Protein AF-A0A3C0EH44-F1 (afdb_monomer_lite)

pLDDT: mean 91.85, std 11.74, range [43.59, 98.56]

Structure (mmCIF, N/CA/C/O backbone):
data_AF-A0A3C0EH44-F1
#
_entry.id   AF-A0A3C0EH44-F1
#
loop_
_atom_site.group_PDB
_atom_site.id
_atom_site.type_symbol
_atom_site.label_atom_id
_atom_site.label_alt_id
_atom_site.label_comp_id
_atom_site.label_asym_id
_atom_site.label_entity_id
_atom_site.label_seq_id
_atom_site.pdbx_PDB_ins_code
_atom_site.Cartn_x
_atom_site.Cartn_y
_atom_site.Cartn_z
_atom_site.occupancy
_atom_site.B_iso_or_equiv
_atom_si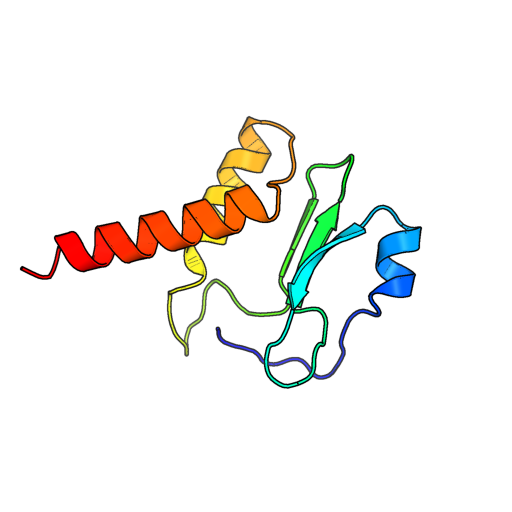te.auth_seq_id
_atom_site.auth_comp_id
_atom_site.auth_asym_id
_atom_site.auth_atom_id
_atom_site.pdbx_PDB_model_num
ATOM 1 N N . THR A 1 1 ? 10.037 4.798 -6.995 1.00 86.94 1 THR A N 1
ATOM 2 C CA . THR A 1 1 ? 10.241 3.699 -6.025 1.00 86.94 1 THR A CA 1
ATOM 3 C C . THR A 1 1 ? 11.517 2.944 -6.366 1.00 86.94 1 THR A C 1
ATOM 5 O O . THR A 1 1 ? 12.080 3.169 -7.433 1.00 86.94 1 THR A O 1
ATOM 8 N N . SER A 1 2 ? 11.984 2.076 -5.470 1.00 91.50 2 SER A N 1
ATOM 9 C CA . SER A 1 2 ? 13.079 1.115 -5.686 1.00 91.50 2 SER A CA 1
ATOM 10 C C . SER A 1 2 ? 12.549 -0.297 -5.429 1.00 91.50 2 SER A C 1
ATOM 12 O O . SER A 1 2 ? 11.971 -0.541 -4.372 1.00 91.50 2 SER A O 1
ATOM 14 N N . GLN A 1 3 ? 12.703 -1.211 -6.389 1.00 95.44 3 GLN A N 1
ATOM 15 C CA . GLN A 1 3 ? 12.106 -2.553 -6.365 1.00 95.44 3 GLN A CA 1
ATOM 16 C C . GLN A 1 3 ? 13.147 -3.622 -6.704 1.00 95.44 3 GLN A C 1
ATOM 18 O O . GLN A 1 3 ? 13.993 -3.409 -7.571 1.00 95.44 3 GLN A O 1
ATOM 23 N N . ASN A 1 4 ? 13.073 -4.770 -6.027 1.00 94.75 4 ASN A N 1
ATOM 24 C CA . ASN A 1 4 ? 13.904 -5.942 -6.303 1.00 94.75 4 ASN A CA 1
ATOM 25 C C . ASN A 1 4 ? 13.203 -7.226 -5.818 1.00 94.75 4 ASN A C 1
ATOM 27 O O . ASN A 1 4 ? 13.639 -7.870 -4.866 1.00 94.75 4 ASN A O 1
ATOM 31 N N . HIS A 1 5 ? 12.072 -7.570 -6.437 1.00 95.25 5 HIS A N 1
ATOM 32 C CA . HIS A 1 5 ? 11.301 -8.779 -6.130 1.00 95.25 5 HIS A CA 1
ATOM 33 C C . HIS A 1 5 ? 10.900 -9.508 -7.423 1.00 95.25 5 HIS A C 1
ATOM 35 O O . HIS A 1 5 ? 10.758 -8.889 -8.473 1.00 95.25 5 HIS A O 1
ATOM 41 N N . GLY A 1 6 ? 10.746 -10.836 -7.343 1.00 96.31 6 GLY A N 1
ATOM 42 C CA . GLY A 1 6 ? 10.361 -11.702 -8.474 1.00 96.31 6 GLY A CA 1
ATOM 43 C C . GLY A 1 6 ? 9.005 -12.398 -8.311 1.00 96.31 6 GLY A C 1
ATOM 44 O O . GLY A 1 6 ? 8.586 -13.145 -9.190 1.00 96.31 6 GLY A O 1
ATOM 45 N N . PHE A 1 7 ? 8.328 -12.163 -7.187 1.00 97.25 7 PHE A N 1
ATOM 46 C CA . PHE A 1 7 ? 6.975 -12.638 -6.899 1.00 97.25 7 PHE A CA 1
ATOM 47 C C . PHE A 1 7 ? 6.090 -11.434 -6.579 1.00 97.25 7 PHE A C 1
ATOM 49 O O . PHE A 1 7 ? 6.592 -10.425 -6.084 1.00 97.25 7 PHE A O 1
ATOM 56 N N . ALA A 1 8 ? 4.791 -11.550 -6.843 1.00 97.81 8 ALA A N 1
ATOM 57 C CA . ALA A 1 8 ? 3.797 -10.529 -6.534 1.00 97.81 8 ALA A CA 1
ATOM 58 C C . ALA A 1 8 ? 2.578 -11.170 -5.863 1.00 97.81 8 ALA A C 1
ATOM 60 O O . ALA A 1 8 ? 2.277 -12.346 -6.082 1.00 97.81 8 ALA A O 1
ATOM 61 N N . VAL A 1 9 ? 1.883 -10.392 -5.037 1.00 97.88 9 VAL A N 1
ATOM 62 C CA . VAL A 1 9 ? 0.652 -10.823 -4.367 1.00 97.88 9 VAL A CA 1
ATOM 63 C C . VAL A 1 9 ? -0.524 -10.754 -5.340 1.00 97.88 9 VAL A C 1
ATOM 65 O O . VAL A 1 9 ? -0.726 -9.745 -6.015 1.00 97.88 9 VAL A O 1
ATOM 68 N N . ASP A 1 10 ? -1.334 -11.813 -5.371 1.00 98.19 10 ASP A N 1
ATOM 69 C CA . ASP A 1 10 ? -2.588 -11.835 -6.122 1.00 98.19 10 ASP A CA 1
ATOM 70 C C . ASP A 1 10 ? -3.672 -10.999 -5.417 1.00 98.19 10 ASP A C 1
ATOM 72 O O . ASP A 1 10 ? -4.025 -11.254 -4.260 1.00 98.19 10 ASP A O 1
ATOM 76 N N . ILE A 1 11 ? -4.227 -10.012 -6.123 1.00 97.94 11 ILE A N 1
ATOM 77 C CA . ILE A 1 11 ? -5.187 -9.038 -5.576 1.00 97.94 11 ILE A CA 1
ATOM 78 C C . ILE A 1 11 ? -6.479 -9.717 -5.105 1.00 97.94 11 ILE A C 1
ATOM 80 O O . ILE A 1 11 ? -7.047 -9.334 -4.078 1.00 97.94 11 ILE A O 1
ATOM 84 N N . ASP A 1 12 ? -6.954 -10.727 -5.831 1.00 97.88 12 ASP A N 1
ATOM 85 C CA . ASP A 1 12 ? -8.201 -11.408 -5.489 1.00 97.88 12 ASP A CA 1
ATOM 86 C C . ASP A 1 12 ? -8.036 -12.296 -4.253 1.00 97.88 12 ASP A C 1
ATOM 88 O O . ASP A 1 12 ? -8.950 -12.399 -3.431 1.00 97.88 12 ASP A O 1
ATOM 92 N N . SER A 1 13 ? -6.862 -12.904 -4.074 1.00 98.12 13 SER A N 1
ATOM 93 C CA . SER A 1 13 ? -6.500 -13.620 -2.851 1.00 98.12 13 SER A CA 1
ATOM 94 C C . SER A 1 13 ? -6.415 -12.686 -1.639 1.00 98.12 13 SER A C 1
ATOM 96 O O . SER A 1 13 ? -6.947 -13.019 -0.581 1.00 98.12 13 SER A O 1
ATOM 98 N N . LEU A 1 14 ? -5.845 -11.488 -1.811 1.00 97.94 14 LEU A N 1
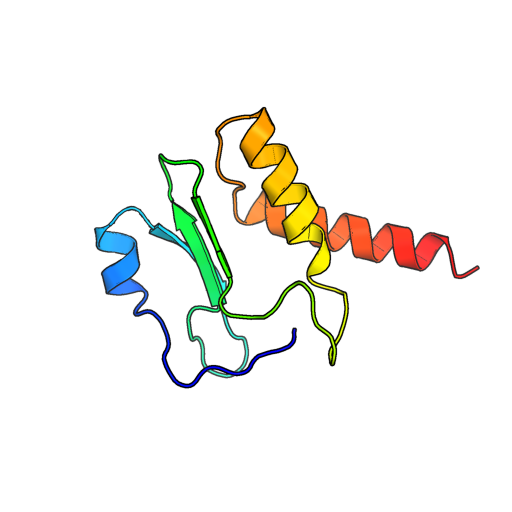ATOM 99 C CA . LEU A 1 14 ? -5.729 -10.473 -0.765 1.00 97.94 14 LEU A CA 1
ATOM 100 C C . LEU A 1 14 ? -7.104 -9.997 -0.271 1.00 97.94 14 LEU A C 1
ATOM 102 O O . LEU A 1 14 ? -7.350 -9.922 0.933 1.00 97.94 14 LEU A O 1
ATOM 106 N N . LYS A 1 15 ? -8.026 -9.698 -1.192 1.00 97.50 15 LYS A N 1
ATOM 107 C CA . LYS A 1 15 ? -9.370 -9.212 -0.835 1.00 97.50 15 LYS A CA 1
ATOM 108 C C . LYS A 1 15 ? -10.149 -10.211 0.022 1.00 97.50 15 LYS A C 1
ATOM 110 O O . LYS A 1 15 ? -10.910 -9.806 0.897 1.00 97.50 15 LYS A O 1
ATOM 115 N N . LYS A 1 16 ? -9.944 -11.517 -0.189 1.00 97.88 16 LYS A N 1
ATOM 116 C CA . LYS A 1 16 ? -10.605 -12.583 0.591 1.00 97.88 16 LYS A CA 1
ATOM 117 C C . LYS A 1 16 ? -10.205 -12.583 2.065 1.00 97.88 16 LYS A C 1
ATOM 119 O O . LYS A 1 16 ? -10.953 -13.114 2.880 1.00 97.88 16 LYS A O 1
ATOM 124 N N . VAL A 1 17 ? -9.055 -12.000 2.398 1.00 96.81 17 VAL A N 1
ATOM 125 C CA . VAL A 1 17 ? -8.527 -11.927 3.766 1.00 96.81 17 VAL A CA 1
ATOM 126 C C . VAL A 1 17 ? -8.619 -10.516 4.352 1.00 96.81 17 VAL A C 1
ATOM 128 O O . VAL A 1 17 ? -7.855 -10.186 5.244 1.00 96.81 17 VAL A O 1
ATOM 131 N N . GLY A 1 18 ? -9.529 -9.670 3.849 1.00 96.75 18 GLY A N 1
ATOM 132 C CA . GLY A 1 18 ? -9.756 -8.324 4.399 1.00 96.75 18 GLY A CA 1
ATOM 133 C C . GLY A 1 18 ? -8.715 -7.279 3.983 1.00 96.75 18 GLY A C 1
ATOM 134 O O . GLY A 1 18 ? -8.657 -6.192 4.563 1.00 96.75 18 GLY A O 1
ATOM 135 N N . GLY A 1 19 ? -7.886 -7.592 2.984 1.00 97.94 19 GLY A N 1
ATOM 136 C CA . GLY A 1 19 ? -6.923 -6.656 2.424 1.00 97.94 19 GLY A CA 1
ATOM 137 C C . GLY A 1 19 ? -7.525 -5.755 1.344 1.00 97.94 19 GLY A C 1
ATOM 138 O O . GLY A 1 19 ? -8.277 -6.200 0.477 1.00 97.94 19 GLY A O 1
ATOM 139 N N . GLU A 1 20 ? -7.146 -4.484 1.368 1.00 97.94 20 GLU A N 1
ATOM 140 C CA . GLU A 1 20 ? -7.525 -3.471 0.387 1.00 97.94 20 GLU A CA 1
ATOM 141 C C . GLU A 1 20 ? -6.263 -2.945 -0.317 1.00 97.94 20 GLU A C 1
ATOM 143 O O . GLU A 1 20 ? -5.347 -2.471 0.366 1.00 97.94 20 GLU A O 1
ATOM 148 N N . PRO A 1 21 ? -6.179 -3.025 -1.658 1.00 98.06 21 PRO A N 1
ATOM 149 C CA . PRO A 1 21 ? -5.071 -2.449 -2.415 1.00 98.06 21 PRO A CA 1
ATOM 150 C C . PRO A 1 21 ? -4.917 -0.946 -2.171 1.00 98.06 21 PRO A C 1
ATOM 152 O O . PRO A 1 21 ? -5.899 -0.209 -2.199 1.00 98.06 21 PRO A O 1
ATOM 155 N N . THR A 1 22 ? -3.681 -0.487 -1.983 1.00 97.94 22 THR A N 1
ATOM 156 C CA . THR A 1 22 ? -3.347 0.942 -1.841 1.00 97.94 22 THR A CA 1
ATOM 157 C C . THR A 1 22 ? -2.446 1.444 -2.960 1.00 97.94 22 THR A C 1
ATOM 159 O O . THR A 1 22 ? -2.575 2.593 -3.368 1.00 97.94 22 THR A O 1
ATOM 162 N N . HIS A 1 23 ? -1.569 0.591 -3.492 1.00 97.81 23 HIS A N 1
ATOM 163 C CA . HIS A 1 23 ? -0.659 0.939 -4.579 1.00 97.81 23 HIS A CA 1
ATOM 164 C C . HIS A 1 23 ? -0.721 -0.115 -5.677 1.00 97.81 23 HIS A C 1
ATOM 166 O O . HIS A 1 23 ? -0.706 -1.315 -5.395 1.00 97.81 23 HIS A O 1
ATOM 172 N N . ILE A 1 24 ? -0.750 0.345 -6.925 1.00 97.88 24 ILE A N 1
ATOM 173 C CA . ILE A 1 24 ? -0.741 -0.492 -8.124 1.00 97.88 24 ILE A CA 1
ATOM 174 C C . ILE A 1 24 ? 0.414 -0.043 -9.011 1.00 97.88 24 ILE A C 1
ATOM 176 O O . ILE A 1 24 ? 0.625 1.157 -9.210 1.00 97.88 24 ILE A O 1
ATOM 180 N N . ASN A 1 25 ? 1.160 -1.006 -9.543 1.00 97.94 25 ASN A N 1
ATOM 181 C CA . ASN A 1 25 ? 2.230 -0.735 -10.483 1.00 97.94 25 ASN A CA 1
ATOM 182 C C . ASN A 1 25 ? 1.651 -0.158 -11.782 1.00 97.94 25 ASN A C 1
ATOM 184 O O . ASN A 1 25 ? 0.784 -0.759 -12.416 1.00 97.94 25 ASN A O 1
ATOM 188 N N . LEU A 1 26 ? 2.142 1.007 -12.203 1.00 97.44 26 LEU A N 1
ATOM 189 C CA . LEU A 1 26 ? 1.629 1.681 -13.397 1.00 97.44 26 LEU A CA 1
ATOM 190 C C . LEU A 1 26 ? 1.969 0.944 -14.701 1.00 97.44 26 LEU A C 1
ATOM 192 O O . LEU A 1 26 ? 1.243 1.099 -15.680 1.00 97.44 26 LEU A O 1
ATOM 196 N N . ASN A 1 27 ? 3.039 0.145 -14.724 1.00 97.69 27 ASN A N 1
ATOM 197 C CA . ASN A 1 27 ? 3.503 -0.530 -15.936 1.00 97.69 27 ASN A CA 1
ATOM 198 C C . ASN A 1 27 ? 2.747 -1.834 -16.206 1.00 97.69 27 ASN A C 1
ATOM 200 O O . ASN A 1 27 ? 2.410 -2.111 -17.355 1.00 97.69 27 ASN A O 1
ATOM 204 N N . ASP A 1 28 ? 2.495 -2.636 -15.169 1.00 97.44 28 ASP A N 1
ATOM 205 C CA . ASP A 1 28 ? 1.994 -4.011 -15.318 1.00 97.44 28 ASP A CA 1
ATOM 206 C C . ASP A 1 28 ? 0.776 -4.351 -14.445 1.00 97.44 28 ASP A C 1
ATOM 208 O O . ASP A 1 28 ? 0.270 -5.470 -14.511 1.00 97.44 28 ASP A O 1
ATOM 212 N N . GLN A 1 29 ? 0.261 -3.381 -13.682 1.00 97.69 29 GLN A N 1
ATOM 213 C CA . GLN A 1 29 ? -0.924 -3.523 -12.831 1.00 97.69 29 GLN A CA 1
ATOM 214 C C . GLN A 1 29 ? -0.777 -4.536 -11.681 1.00 97.69 29 GLN A C 1
ATOM 216 O O . GLN A 1 29 ? -1.777 -4.937 -11.082 1.00 97.69 29 GLN A O 1
ATOM 221 N N . THR A 1 30 ? 0.449 -4.933 -11.329 1.00 98.31 30 THR A N 1
ATOM 222 C CA . THR A 1 30 ? 0.696 -5.753 -10.138 1.00 98.31 30 THR A CA 1
ATOM 223 C C . THR A 1 30 ? 0.460 -4.960 -8.847 1.00 98.31 30 THR A C 1
ATOM 225 O O . THR A 1 30 ? 0.498 -3.725 -8.821 1.00 98.31 30 THR A O 1
ATOM 228 N N . LEU A 1 31 ? 0.162 -5.674 -7.756 1.00 98.44 31 LEU A N 1
ATOM 229 C CA . LEU A 1 31 ? -0.031 -5.061 -6.445 1.00 98.44 31 LEU A CA 1
ATOM 230 C C . LEU A 1 31 ? 1.305 -4.571 -5.875 1.00 98.44 31 LEU A C 1
ATOM 232 O O . LEU A 1 31 ? 2.236 -5.354 -5.712 1.00 98.44 31 LEU A O 1
ATOM 236 N N . GLU A 1 32 ? 1.348 -3.304 -5.472 1.00 98.44 32 GLU A N 1
ATOM 237 C CA . GLU A 1 32 ? 2.539 -2.665 -4.897 1.00 98.44 32 GLU A CA 1
ATOM 238 C C . GLU A 1 32 ? 2.369 -2.266 -3.428 1.00 98.44 32 GLU A C 1
ATOM 240 O O . GLU A 1 32 ? 3.317 -1.835 -2.773 1.00 98.44 32 GLU A O 1
ATOM 245 N N . GLY A 1 33 ? 1.161 -2.399 -2.886 1.00 98.19 33 GLY A N 1
ATOM 246 C CA . GLY A 1 33 ? 0.884 -2.131 -1.485 1.00 98.19 33 GLY A CA 1
ATOM 247 C C . GLY A 1 33 ? -0.576 -2.347 -1.131 1.00 98.19 33 GLY A C 1
ATOM 248 O O . GLY A 1 33 ? -1.456 -2.266 -1.990 1.00 98.19 33 GLY A O 1
ATOM 249 N N . PHE A 1 34 ? -0.829 -2.631 0.141 1.00 98.56 34 PHE A N 1
ATOM 250 C CA . PHE A 1 34 ? -2.167 -2.860 0.675 1.00 98.56 34 PHE A CA 1
ATOM 251 C C . PHE A 1 34 ? -2.279 -2.414 2.130 1.00 98.56 34 PHE A C 1
ATOM 253 O O . PHE A 1 34 ? -1.272 -2.235 2.816 1.00 98.56 34 PHE A O 1
ATOM 260 N N . ARG A 1 35 ? -3.516 -2.305 2.617 1.00 98.38 35 ARG A N 1
ATOM 261 C CA . ARG A 1 35 ? -3.838 -2.243 4.048 1.00 98.38 35 ARG A CA 1
ATOM 262 C C . ARG A 1 35 ? -4.837 -3.326 4.437 1.00 98.38 35 ARG A C 1
ATOM 264 O O . ARG A 1 35 ? -5.560 -3.817 3.575 1.00 98.38 35 ARG A O 1
ATOM 271 N N . HIS A 1 36 ? -4.930 -3.655 5.719 1.00 97.94 36 HIS A N 1
ATOM 272 C CA . HIS A 1 36 ? -6.062 -4.413 6.250 1.00 97.94 36 HIS A CA 1
ATOM 273 C C . HIS A 1 36 ? -7.183 -3.461 6.681 1.00 97.94 36 HIS A C 1
ATOM 275 O O . HIS A 1 36 ? -6.919 -2.390 7.232 1.00 97.94 36 HIS A O 1
ATOM 281 N N . THR A 1 37 ? -8.444 -3.824 6.435 1.00 92.44 37 THR A N 1
ATOM 282 C CA . THR A 1 37 ? -9.583 -2.927 6.702 1.00 92.44 37 THR A CA 1
ATOM 283 C C . THR A 1 37 ? -9.958 -2.820 8.178 1.00 92.44 37 THR A C 1
ATOM 285 O O . THR A 1 37 ? -10.578 -1.833 8.561 1.00 92.44 37 THR A O 1
ATOM 288 N N . SER A 1 38 ? -9.614 -3.817 8.998 1.00 94.81 38 SER A N 1
ATOM 289 C CA . SER A 1 38 ? -9.993 -3.872 10.421 1.00 94.81 38 SER A CA 1
ATOM 290 C C . SER A 1 38 ? -8.819 -3.990 11.390 1.00 94.81 38 SER A C 1
ATOM 292 O O . SER A 1 38 ? -9.037 -3.996 12.596 1.00 94.81 38 SER A O 1
ATOM 294 N N . GLU A 1 39 ? -7.590 -4.111 10.888 1.00 97.19 39 GLU A N 1
ATOM 295 C CA . GLU A 1 39 ? -6.391 -4.273 11.718 1.00 97.19 39 GLU A CA 1
ATOM 296 C C . GLU A 1 39 ? -5.357 -3.206 11.343 1.00 97.19 39 GLU A C 1
ATOM 298 O O . GLU A 1 39 ? -5.341 -2.777 10.183 1.00 97.19 39 GLU A O 1
ATOM 303 N N . PRO A 1 40 ? -4.491 -2.775 12.282 1.00 97.75 40 PRO A N 1
ATOM 304 C CA . PRO A 1 40 ? -3.417 -1.815 12.030 1.00 97.75 40 PRO A CA 1
ATOM 305 C C . PRO A 1 40 ? -2.282 -2.468 11.231 1.00 97.75 40 PRO A C 1
ATOM 307 O O . PRO A 1 40 ? -1.182 -2.702 11.729 1.00 97.75 40 PRO A O 1
ATOM 310 N N . ILE A 1 41 ? -2.578 -2.808 9.980 1.00 98.12 41 ILE A N 1
ATOM 311 C CA . ILE A 1 41 ? -1.666 -3.472 9.057 1.00 98.12 41 ILE A CA 1
ATOM 312 C C . ILE A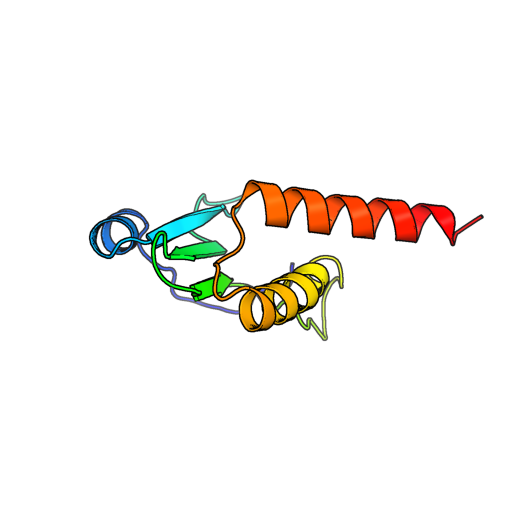 1 41 ? -1.695 -2.715 7.737 1.00 98.12 41 ILE A C 1
ATOM 314 O O . ILE A 1 41 ? -2.754 -2.522 7.137 1.00 98.12 41 ILE A O 1
ATOM 318 N N . PHE A 1 42 ? -0.516 -2.347 7.252 1.00 98.44 42 PHE A N 1
ATOM 319 C CA . PHE A 1 42 ? -0.283 -2.043 5.848 1.00 98.44 42 PHE A CA 1
ATOM 320 C C . PHE A 1 42 ? 1.098 -2.547 5.441 1.00 98.44 42 PHE A C 1
ATOM 322 O O . PHE A 1 42 ? 1.971 -2.752 6.285 1.00 98.44 42 PHE A O 1
ATOM 329 N N . ALA A 1 43 ? 1.286 -2.760 4.146 1.00 98.19 43 ALA A N 1
ATOM 330 C CA . ALA A 1 43 ? 2.563 -3.157 3.581 1.00 98.19 43 ALA A CA 1
ATOM 331 C C . ALA A 1 43 ? 2.727 -2.583 2.174 1.00 98.19 43 ALA A C 1
ATOM 333 O O . ALA A 1 43 ? 1.747 -2.254 1.502 1.00 98.19 43 ALA A O 1
ATOM 334 N N . VAL A 1 44 ? 3.980 -2.498 1.733 1.00 98.12 44 VAL A N 1
ATOM 335 C CA . VAL A 1 44 ? 4.369 -2.130 0.370 1.00 98.12 44 VAL A CA 1
ATOM 336 C C . VAL A 1 44 ? 5.344 -3.161 -0.184 1.00 98.12 44 VAL A C 1
ATOM 338 O O . VAL A 1 44 ? 6.067 -3.812 0.567 1.00 98.12 44 VAL A O 1
ATOM 341 N N . GLN A 1 45 ? 5.329 -3.332 -1.500 1.00 97.94 45 GLN A N 1
ATOM 342 C CA . GLN A 1 45 ? 6.135 -4.317 -2.216 1.00 97.94 45 GLN A CA 1
ATOM 343 C C . GLN A 1 45 ? 7.531 -3.779 -2.579 1.00 97.94 45 GLN A C 1
ATOM 345 O O . GLN A 1 45 ? 8.478 -4.552 -2.741 1.00 97.94 45 GLN A O 1
ATOM 350 N N . TYR A 1 46 ? 7.660 -2.457 -2.690 1.00 96.31 46 TYR A N 1
ATOM 351 C CA . TYR A 1 46 ? 8.915 -1.748 -2.921 1.00 96.31 46 TYR A CA 1
ATOM 352 C C . TYR A 1 46 ? 9.632 -1.393 -1.609 1.00 96.31 46 TYR A C 1
ATOM 354 O O . TYR A 1 46 ? 9.079 -1.521 -0.523 1.00 96.31 46 TYR A O 1
ATOM 362 N N . HIS A 1 47 ? 10.866 -0.904 -1.728 1.00 96.25 47 HIS A N 1
ATOM 363 C CA . HIS A 1 47 ? 11.740 -0.519 -0.619 1.00 96.25 47 HIS A CA 1
ATOM 364 C C . HIS A 1 47 ? 11.591 0.976 -0.279 1.00 96.25 47 HIS A C 1
ATOM 366 O O . HIS A 1 47 ? 12.151 1.806 -1.010 1.00 96.25 47 HIS A O 1
ATOM 372 N N . PRO A 1 48 ? 10.834 1.367 0.771 1.00 93.00 48 PRO A N 1
ATOM 373 C CA . PRO A 1 48 ? 10.635 2.771 1.133 1.00 93.00 48 PRO A CA 1
ATOM 374 C C . PRO A 1 48 ? 11.885 3.458 1.707 1.00 93.00 48 PRO A C 1
ATOM 376 O O . PRO A 1 48 ? 12.005 4.682 1.631 1.00 93.00 48 PRO A O 1
ATOM 379 N N . GLU A 1 49 ? 12.814 2.684 2.264 1.00 89.50 49 GLU A N 1
ATOM 380 C CA . GLU A 1 49 ? 14.121 3.113 2.762 1.00 89.50 49 GLU A CA 1
ATOM 381 C C . GLU A 1 49 ? 15.080 3.524 1.633 1.00 89.50 49 GLU A C 1
ATOM 383 O O . GLU A 1 49 ? 15.916 4.417 1.820 1.00 89.50 49 GLU A O 1
ATOM 388 N N . ALA A 1 50 ? 14.887 2.935 0.447 1.00 85.75 50 ALA A N 1
AT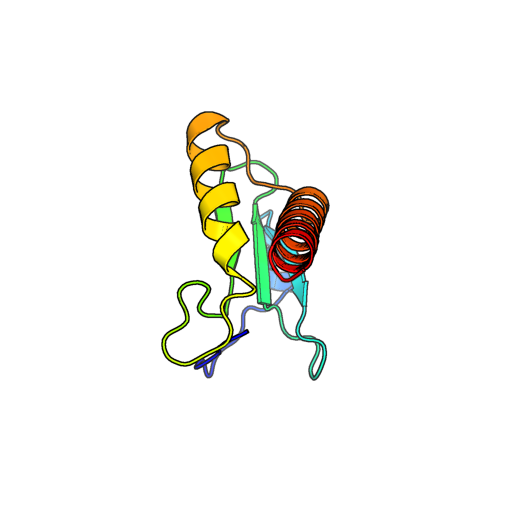OM 389 C CA . ALA A 1 50 ? 15.756 3.037 -0.724 1.00 85.75 50 ALA A CA 1
ATOM 390 C C . ALA A 1 50 ? 17.206 2.570 -0.445 1.00 85.75 50 ALA A C 1
ATOM 392 O O . ALA A 1 50 ? 17.413 1.593 0.260 1.00 85.75 50 ALA A O 1
ATOM 393 N N . ALA A 1 51 ? 18.207 3.255 -1.016 1.00 78.25 51 ALA A N 1
ATOM 394 C CA . ALA A 1 51 ? 19.645 2.944 -0.943 1.00 78.25 51 ALA A CA 1
ATOM 395 C C . ALA A 1 51 ? 20.098 1.679 -1.725 1.00 78.25 51 ALA A C 1
ATOM 397 O O . ALA A 1 51 ? 20.456 0.670 -1.117 1.00 78.25 51 ALA A O 1
ATOM 398 N N . PRO A 1 52 ? 20.191 1.748 -3.074 1.00 84.50 52 PRO A N 1
ATOM 399 C CA . PRO A 1 52 ? 19.999 2.925 -3.936 1.00 84.50 52 PRO A CA 1
ATOM 400 C C . PRO A 1 52 ? 18.525 3.165 -4.314 1.00 84.50 52 PRO A C 1
ATOM 402 O O . PRO A 1 52 ? 17.703 2.259 -4.243 1.00 84.50 52 PRO A O 1
ATOM 405 N N . GLY A 1 53 ? 18.183 4.385 -4.744 1.00 86.81 53 GLY A N 1
ATOM 406 C CA . GLY A 1 53 ? 16.843 4.720 -5.250 1.00 86.81 53 GLY A CA 1
ATOM 407 C C . GLY A 1 53 ? 16.311 6.079 -4.777 1.00 86.81 53 GLY A C 1
ATOM 408 O O . GLY A 1 53 ? 16.950 6.728 -3.946 1.00 86.81 53 GLY A O 1
ATOM 409 N N . PRO A 1 54 ? 15.152 6.522 -5.300 1.00 87.94 54 PRO A N 1
ATOM 410 C CA . PRO A 1 54 ? 14.514 7.775 -4.898 1.00 87.94 54 PRO A CA 1
ATOM 411 C C . PRO A 1 54 ? 13.951 7.692 -3.473 1.00 87.94 54 PRO A C 1
ATOM 413 O O . PRO A 1 54 ? 13.515 6.635 -3.022 1.00 87.94 54 PRO A O 1
ATOM 416 N N . HIS A 1 55 ? 13.911 8.822 -2.767 1.00 87.94 55 HIS A N 1
ATOM 417 C CA . HIS A 1 55 ? 13.441 8.903 -1.377 1.00 87.94 55 HIS A CA 1
ATOM 418 C C . HIS A 1 55 ? 11.958 9.282 -1.238 1.00 87.94 55 HIS A C 1
ATOM 420 O O . HIS A 1 55 ? 11.506 9.612 -0.140 1.00 87.94 55 HIS A O 1
ATOM 426 N N . ASP A 1 56 ? 11.204 9.248 -2.335 1.00 89.75 56 ASP A N 1
ATOM 427 C CA . ASP A 1 56 ? 9.824 9.742 -2.427 1.00 89.75 56 ASP A CA 1
ATOM 428 C C . ASP A 1 56 ? 8.861 8.968 -1.516 1.00 89.75 56 ASP A C 1
ATOM 430 O O . ASP A 1 56 ? 7.901 9.533 -1.008 1.00 89.75 56 ASP A O 1
ATOM 434 N N . SER A 1 57 ? 9.147 7.692 -1.249 1.00 93.19 57 SER A N 1
ATOM 435 C CA . SER A 1 57 ? 8.326 6.778 -0.442 1.00 93.19 57 SER A CA 1
ATOM 436 C C . SER A 1 57 ? 8.574 6.835 1.069 1.00 93.19 57 SER A C 1
ATOM 438 O O . SER A 1 57 ? 7.972 6.067 1.816 1.00 93.19 57 SER A O 1
ATOM 440 N N . ARG A 1 58 ? 9.439 7.734 1.560 1.00 93.25 58 ARG A N 1
ATOM 441 C CA . ARG A 1 58 ? 9.750 7.822 3.001 1.00 93.25 58 ARG A CA 1
ATOM 442 C C . ARG A 1 58 ? 8.558 8.216 3.880 1.00 93.25 58 ARG A C 1
ATOM 444 O O . ARG A 1 58 ? 8.580 7.901 5.063 1.00 93.25 58 ARG A O 1
ATOM 451 N N . TYR A 1 59 ? 7.523 8.843 3.315 1.00 94.88 59 TYR A N 1
ATOM 452 C CA . TYR A 1 59 ? 6.297 9.209 4.042 1.00 94.88 59 TYR A CA 1
ATOM 453 C C . TYR A 1 59 ? 5.613 7.996 4.706 1.00 94.88 59 TYR A C 1
ATOM 455 O O . TYR A 1 59 ? 4.912 8.139 5.703 1.00 94.88 59 TYR A O 1
ATOM 463 N N . LEU A 1 60 ? 5.847 6.781 4.194 1.00 96.81 60 LEU A N 1
ATOM 464 C CA . LEU A 1 60 ? 5.293 5.550 4.758 1.00 96.81 60 LEU A CA 1
ATOM 465 C C . LEU A 1 60 ? 5.805 5.261 6.175 1.00 96.81 60 LEU A C 1
ATOM 467 O O . LEU A 1 60 ? 5.099 4.619 6.948 1.00 96.81 60 LEU A O 1
ATOM 471 N N . PHE A 1 61 ? 6.992 5.754 6.544 1.00 96.38 61 PHE A N 1
ATOM 472 C CA . PHE A 1 61 ? 7.473 5.662 7.925 1.00 96.38 61 PHE A CA 1
ATOM 473 C C . PHE A 1 61 ? 6.652 6.551 8.865 1.00 96.38 61 PHE A C 1
ATOM 475 O O . PHE A 1 61 ? 6.317 6.116 9.965 1.00 96.38 61 PHE A O 1
ATOM 482 N N . ASP A 1 62 ? 6.249 7.741 8.416 1.00 95.19 62 ASP A N 1
ATOM 483 C CA . ASP A 1 62 ? 5.372 8.627 9.190 1.00 95.19 62 ASP A CA 1
ATOM 484 C C . ASP A 1 62 ? 3.978 7.997 9.348 1.00 95.19 62 ASP A C 1
ATOM 486 O O . ASP A 1 62 ? 3.416 7.968 10.445 1.00 95.19 62 ASP A O 1
ATOM 490 N N . CYS A 1 63 ? 3.453 7.387 8.277 1.00 96.94 63 CYS A N 1
ATOM 491 C CA . CYS A 1 63 ? 2.217 6.605 8.333 1.00 96.94 63 CYS A CA 1
ATOM 492 C C . CYS A 1 63 ? 2.313 5.427 9.319 1.00 96.94 63 CYS A C 1
ATOM 494 O O . CYS A 1 63 ? 1.354 5.148 10.038 1.00 96.94 63 CYS A O 1
ATOM 496 N N . PHE A 1 64 ? 3.461 4.746 9.379 1.00 97.88 64 PHE A N 1
ATOM 497 C CA . PHE A 1 64 ? 3.697 3.653 10.323 1.00 97.88 64 PHE A CA 1
ATOM 498 C C . PHE A 1 64 ? 3.704 4.127 11.779 1.00 97.88 64 PHE A C 1
ATOM 500 O O . PHE A 1 64 ? 3.047 3.511 12.618 1.00 97.88 64 PHE A O 1
ATOM 507 N N . VAL A 1 65 ? 4.380 5.239 12.079 1.00 97.38 65 VAL A N 1
ATOM 508 C CA . VAL A 1 65 ? 4.369 5.835 13.425 1.00 97.38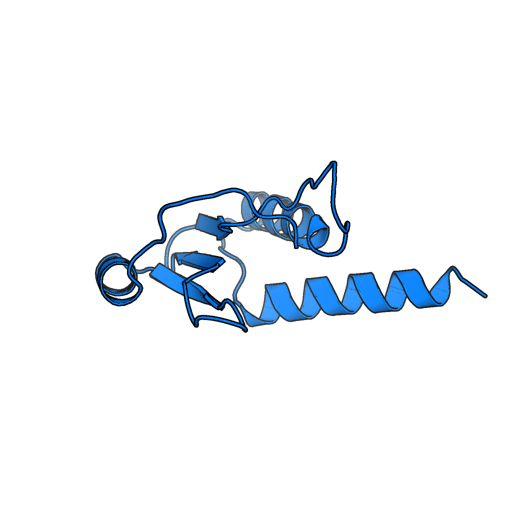 65 VAL A CA 1
ATOM 509 C C . VAL A 1 65 ? 2.947 6.235 13.826 1.00 97.38 65 VAL A C 1
ATOM 511 O O . VAL A 1 65 ? 2.484 5.849 14.896 1.00 97.38 65 VAL A O 1
ATOM 514 N N . SER A 1 66 ? 2.208 6.905 12.938 1.00 96.81 66 SER A N 1
ATOM 515 C CA . SER A 1 66 ? 0.816 7.289 13.200 1.00 96.81 66 SER A CA 1
ATOM 516 C C . SER A 1 66 ? -0.099 6.079 13.438 1.00 96.81 66 SER A C 1
ATOM 518 O O . SER A 1 66 ? -0.975 6.112 14.304 1.00 96.81 66 SER A O 1
ATOM 520 N N . MET A 1 67 ? 0.119 4.973 12.725 1.00 97.81 67 MET A N 1
ATOM 521 C CA . MET A 1 67 ? -0.622 3.728 12.940 1.00 97.81 67 MET A CA 1
ATOM 522 C C . MET A 1 67 ? -0.341 3.114 14.318 1.00 97.81 67 MET A C 1
ATOM 524 O O . MET A 1 67 ? -1.269 2.609 14.948 1.00 97.81 67 MET A O 1
ATOM 528 N N . ILE A 1 68 ? 0.903 3.172 14.808 1.00 97.62 68 ILE A N 1
ATOM 529 C CA . ILE A 1 68 ? 1.249 2.722 16.168 1.00 97.62 68 ILE A CA 1
ATOM 530 C C . ILE A 1 68 ? 0.497 3.551 17.217 1.00 97.62 68 ILE A C 1
ATOM 532 O O . ILE A 1 68 ? -0.008 2.995 18.190 1.00 97.62 68 ILE A O 1
ATOM 536 N N . GLU A 1 69 ? 0.403 4.865 17.018 1.00 97.19 69 GLU A N 1
ATOM 537 C CA . GLU A 1 69 ? -0.263 5.779 17.953 1.00 97.19 69 GLU A CA 1
ATOM 538 C C . GLU A 1 69 ? -1.789 5.623 17.953 1.00 97.19 69 GLU A C 1
ATOM 540 O O . GLU A 1 69 ? -2.426 5.670 19.005 1.00 97.19 69 GLU A O 1
ATOM 545 N N . THR A 1 70 ? -2.386 5.447 16.774 1.00 96.81 70 THR A N 1
ATOM 546 C CA . THR A 1 70 ? -3.848 5.431 16.596 1.00 96.81 70 THR A CA 1
ATOM 547 C C . THR A 1 70 ? -4.457 4.034 16.669 1.00 96.81 70 THR A C 1
ATOM 549 O O . THR A 1 70 ? -5.660 3.901 16.896 1.00 96.81 70 THR A O 1
ATOM 552 N N . GLY A 1 71 ? -3.658 2.988 16.443 1.00 97.00 71 GLY A N 1
ATOM 553 C CA . GLY A 1 71 ? -4.147 1.622 16.265 1.00 97.00 71 GLY A CA 1
ATOM 554 C C . GLY A 1 71 ? -4.978 1.432 14.991 1.00 97.00 71 GLY A C 1
ATOM 555 O O . GLY A 1 71 ? -5.727 0.461 14.897 1.00 97.00 71 GLY A O 1
ATOM 556 N N . GLN A 1 72 ? -4.875 2.346 14.020 1.00 95.44 72 GLN A N 1
ATOM 557 C CA . GLN A 1 72 ? -5.653 2.322 12.780 1.00 95.44 72 GLN A CA 1
ATOM 558 C C . GLN A 1 72 ? -4.739 2.307 11.559 1.00 95.44 72 GLN A C 1
ATOM 560 O O . GLN A 1 72 ? -3.791 3.087 11.468 1.00 95.44 72 GLN A O 1
ATOM 565 N N . SER A 1 73 ? -5.032 1.426 10.599 1.00 95.69 73 SER A N 1
ATOM 566 C CA . SER A 1 73 ? -4.303 1.407 9.334 1.00 95.69 73 SER A CA 1
ATOM 567 C C . SER A 1 73 ? -4.628 2.663 8.509 1.00 95.69 73 SER A C 1
ATOM 569 O O . SER A 1 73 ? -5.794 3.058 8.415 1.00 95.69 73 SER A O 1
ATOM 571 N N . PRO A 1 74 ? -3.625 3.302 7.885 1.00 96.94 74 PRO A N 1
ATOM 572 C CA . PRO A 1 74 ? -3.861 4.442 7.008 1.00 96.94 74 PRO A CA 1
ATOM 573 C C . PRO A 1 74 ? -4.639 4.005 5.761 1.00 96.94 74 PRO A C 1
ATOM 575 O O . PRO A 1 74 ? -4.302 3.018 5.104 1.00 96.94 74 PRO A O 1
ATOM 578 N N . SER A 1 75 ? -5.679 4.757 5.415 1.00 95.62 75 SER A N 1
ATOM 579 C CA . SER A 1 75 ? -6.384 4.628 4.137 1.00 95.62 75 SER A CA 1
ATOM 580 C C . SER A 1 75 ? -5.474 4.991 2.958 1.00 95.62 75 SER A C 1
ATOM 582 O O . SER A 1 75 ? -4.494 5.722 3.114 1.00 95.62 75 SER A O 1
ATOM 584 N N . GLY A 1 76 ? -5.827 4.533 1.752 1.00 94.19 76 GLY A N 1
ATOM 585 C CA . GLY A 1 76 ? -5.100 4.914 0.535 1.00 94.19 76 GLY A CA 1
ATOM 586 C C . GLY A 1 76 ? -5.068 6.432 0.317 1.00 94.19 76 GLY A C 1
ATOM 587 O O . GLY A 1 76 ? -4.039 6.965 -0.083 1.00 94.19 76 GLY A O 1
ATOM 588 N N . GLN A 1 77 ? -6.146 7.143 0.676 1.00 95.06 77 GLN A N 1
ATOM 589 C CA . GLN A 1 77 ? -6.188 8.606 0.592 1.00 95.06 77 GLN A CA 1
ATOM 590 C C . GLN A 1 77 ? -5.211 9.265 1.571 1.00 95.06 77 GLN A C 1
ATOM 592 O O . GLN A 1 77 ? -4.475 10.161 1.183 1.00 95.06 77 GLN A O 1
ATOM 597 N N . GLN A 1 78 ? -5.146 8.791 2.819 1.00 95.88 78 GLN A N 1
ATOM 598 C CA . GLN A 1 78 ? -4.190 9.319 3.801 1.00 95.88 78 GLN A CA 1
ATOM 599 C C . GLN A 1 78 ? -2.734 9.102 3.365 1.00 95.88 78 GLN A C 1
ATOM 601 O O . GLN A 1 78 ? -1.888 9.954 3.628 1.00 95.88 78 GLN A O 1
ATOM 606 N N . MET A 1 79 ? -2.438 7.985 2.691 1.00 96.44 79 MET A N 1
ATOM 607 C CA . MET A 1 79 ? -1.116 7.741 2.105 1.00 96.44 79 MET A CA 1
ATOM 608 C C . MET A 1 79 ? -0.811 8.710 0.949 1.00 96.44 79 MET A C 1
ATOM 610 O O . MET A 1 79 ? 0.271 9.294 0.932 1.00 96.44 79 MET A O 1
ATOM 614 N N . ASP A 1 80 ? -1.756 8.925 0.023 1.00 94.62 80 ASP A N 1
ATOM 615 C CA . ASP A 1 80 ? -1.611 9.899 -1.077 1.00 94.62 80 ASP A CA 1
ATOM 616 C C . ASP A 1 80 ? -1.393 11.323 -0.538 1.00 94.62 80 ASP A C 1
ATOM 618 O O . ASP A 1 80 ? -0.469 12.024 -0.954 1.00 94.62 80 ASP A O 1
ATOM 622 N N . ASP A 1 81 ? -2.181 11.732 0.458 1.00 95.12 81 ASP A N 1
ATOM 623 C CA . ASP A 1 81 ? -2.068 13.048 1.089 1.00 95.12 81 ASP A CA 1
ATOM 624 C C . ASP A 1 81 ? -0.701 13.234 1.770 1.00 95.12 81 ASP A C 1
ATOM 626 O O . ASP A 1 81 ? -0.052 14.270 1.596 1.00 95.12 81 ASP A O 1
ATOM 630 N N . ALA A 1 82 ? -0.221 12.220 2.500 1.00 93.75 82 ALA A N 1
ATOM 631 C CA . ALA A 1 82 ? 1.095 12.244 3.140 1.00 93.75 82 ALA A CA 1
ATOM 632 C C . ALA A 1 82 ? 2.231 12.355 2.110 1.00 93.75 82 ALA A C 1
ATOM 634 O O . ALA A 1 82 ? 3.185 13.119 2.301 1.00 93.75 82 ALA A O 1
ATOM 635 N N . GLN A 1 83 ? 2.115 11.642 0.987 1.00 93.44 83 GLN A N 1
ATOM 636 C CA . GLN A 1 83 ? 3.077 11.730 -0.106 1.00 93.44 83 GLN A CA 1
ATOM 637 C C . GLN A 1 83 ? 3.100 13.134 -0.729 1.00 93.44 83 GLN A C 1
ATOM 639 O O . GLN A 1 83 ? 4.177 13.703 -0.936 1.00 93.44 83 GLN A O 1
ATOM 644 N N . ARG A 1 84 ? 1.929 13.718 -1.007 1.00 91.06 84 ARG A N 1
ATOM 645 C CA . ARG A 1 84 ? 1.811 15.069 -1.582 1.00 91.06 84 ARG A CA 1
ATOM 646 C C . ARG A 1 84 ? 2.381 16.135 -0.662 1.00 91.06 84 ARG A C 1
ATOM 648 O O . ARG A 1 84 ? 3.194 16.938 -1.112 1.00 91.06 84 ARG A O 1
ATOM 655 N N . LEU A 1 85 ? 2.034 16.087 0.625 1.00 87.88 85 LEU A N 1
ATOM 656 C CA . LEU A 1 85 ? 2.532 17.036 1.617 1.00 87.88 85 LEU A CA 1
ATOM 657 C C . LEU A 1 85 ? 4.065 17.055 1.644 1.00 87.88 85 LEU A C 1
ATOM 659 O O . LEU A 1 85 ? 4.683 18.118 1.652 1.00 87.88 85 LEU A O 1
ATOM 663 N N . ARG A 1 86 ? 4.695 15.879 1.587 1.00 81.38 86 ARG A N 1
ATOM 664 C CA . ARG A 1 86 ? 6.156 15.763 1.564 1.00 81.38 86 ARG A CA 1
ATOM 665 C C . ARG A 1 86 ? 6.779 16.346 0.291 1.00 81.38 86 ARG A C 1
ATOM 667 O O . ARG A 1 86 ? 7.835 16.982 0.357 1.00 81.38 86 ARG A O 1
ATOM 674 N N . ASN A 1 87 ? 6.133 16.150 -0.855 1.00 77.81 87 ASN A N 1
ATOM 675 C CA . ASN A 1 87 ? 6.590 16.698 -2.131 1.00 77.81 87 ASN A CA 1
ATOM 676 C C . ASN A 1 87 ? 6.483 18.232 -2.167 1.00 77.81 87 ASN A C 1
ATOM 678 O O . ASN A 1 87 ? 7.375 18.895 -2.698 1.00 77.81 87 ASN A O 1
ATOM 682 N N . ASP A 1 88 ? 5.439 18.799 -1.562 1.00 75.81 88 ASP A N 1
ATOM 683 C CA . ASP A 1 88 ? 5.233 20.249 -1.507 1.00 75.81 88 ASP A CA 1
ATOM 684 C C . ASP A 1 88 ? 6.194 20.936 -0.525 1.00 75.81 88 ASP A C 1
ATOM 686 O O . ASP A 1 88 ? 6.768 21.976 -0.850 1.00 75.81 88 ASP A O 1
ATOM 690 N N . VAL A 1 89 ? 6.465 20.321 0.633 1.00 61.81 89 VAL A N 1
ATOM 691 C CA . VAL A 1 89 ? 7.471 20.821 1.591 1.00 61.81 89 VAL A CA 1
ATOM 692 C C . VAL A 1 89 ? 8.874 20.818 0.978 1.00 61.81 89 VAL A C 1
ATOM 694 O O . VAL A 1 89 ? 9.642 21.754 1.192 1.00 61.81 89 VAL A O 1
ATOM 697 N N . THR A 1 90 ? 9.202 19.805 0.172 1.00 58.91 90 THR A N 1
ATOM 698 C CA . THR A 1 90 ? 10.508 19.729 -0.502 1.00 58.91 90 THR A CA 1
ATOM 699 C C . THR A 1 90 ? 10.672 20.861 -1.523 1.00 58.91 90 THR A C 1
ATOM 701 O O . THR A 1 90 ? 11.729 21.479 -1.577 1.00 58.91 90 THR A O 1
ATOM 704 N N . LYS A 1 91 ? 9.606 21.229 -2.249 1.00 56.44 91 LYS A N 1
ATOM 705 C CA . LYS A 1 91 ? 9.620 22.386 -3.162 1.00 56.44 91 LYS A CA 1
ATOM 706 C C . LYS A 1 91 ? 9.741 23.735 -2.447 1.00 56.44 91 LYS A C 1
ATOM 708 O O . LYS A 1 91 ? 10.283 24.669 -3.027 1.00 56.44 91 LYS A O 1
ATOM 713 N N . MET A 1 92 ? 9.242 23.863 -1.215 1.00 57.19 92 MET A N 1
ATOM 714 C CA . MET A 1 92 ? 9.337 25.110 -0.440 1.00 57.19 92 MET A CA 1
ATOM 715 C C . MET A 1 92 ? 10.744 25.397 0.106 1.00 57.19 92 MET A C 1
ATOM 717 O O . MET A 1 92 ? 11.024 26.542 0.448 1.00 57.19 92 MET A O 1
ATOM 721 N N . LEU A 1 93 ? 11.620 24.391 0.194 1.00 53.50 93 LEU A N 1
ATOM 722 C CA . LEU A 1 93 ? 12.988 24.533 0.711 1.00 53.50 93 LEU A CA 1
ATOM 723 C C . LEU A 1 93 ? 14.051 24.725 -0.388 1.00 53.50 93 LEU A C 1
ATOM 725 O O . LEU A 1 93 ? 15.213 24.955 -0.063 1.00 53.50 93 LEU A O 1
ATOM 729 N N . GLU A 1 94 ? 13.673 24.654 -1.668 1.00 47.41 94 GLU A N 1
ATOM 730 C CA . GLU A 1 94 ? 14.578 24.821 -2.821 1.00 47.41 94 GLU A CA 1
ATOM 731 C C . GLU A 1 94 ? 14.521 26.227 -3.465 1.00 47.41 94 GLU A C 1
ATOM 733 O O . GLU A 1 94 ? 14.877 26.384 -4.634 1.00 47.41 94 GLU A O 1
ATOM 738 N N . VAL A 1 95 ? 14.106 27.263 -2.717 1.00 43.59 95 VAL A N 1
ATOM 739 C CA . VAL A 1 95 ? 14.125 28.678 -3.159 1.00 43.59 95 VAL A CA 1
ATOM 740 C C . VAL A 1 95 ? 15.045 29.522 -2.286 1.00 43.59 95 VAL A C 1
ATOM 742 O O . VAL A 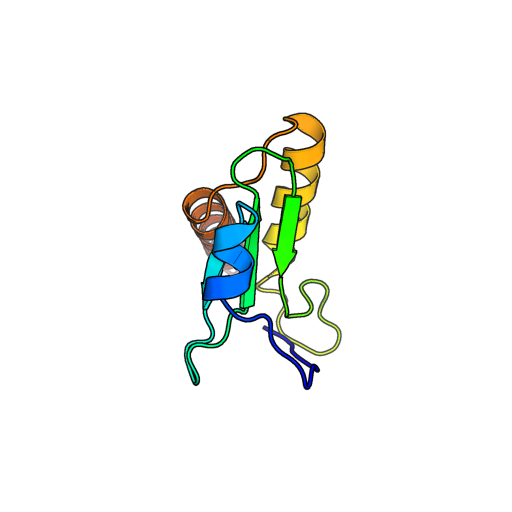1 95 ? 14.929 29.419 -1.045 1.00 43.59 95 VAL A O 1
#

Secondary structure (DSSP, 8-state):
-----S----HHHHHTTTEEEEEE-TTT--EEEEEESSSS-EEESS-TT-SSS-SGGGHHHHHHHHHHHHS-PPPHHHHHHHHHHHHHHHHHT--

Sequence (95 aa):
TSQNHGFAVDIDSLKKVGGEPTHINLNDQTLEGFRHTSEPIFAVQYHPEAAPGPHDSRYLFDCFVSMIETGQSPSGQQMDDAQRLRNDVTKMLEV

Radius of gyration: 14.06 Å; chains: 1; bounding box: 31×42×34 Å

Foldseek 3Di:
DAADDDDADDPVVQVVVQKDAQDADPPPRTGAKIAHQPFLDIDGRGDCVPDPDDNLSVLVVVQNVVCVVPRDHDDSVNSVVSSVVVVVVVVVPPD